Protein AF-A0A7C5XBD5-F1 (afdb_monomer_lite)

Foldseek 3Di:
DAADPPLQAPSHDDPDVVSVVNHHPHHDPVVVVVVVVPDD

Secondary structure (DSSP, 8-state):
---BS-TTSTTBPPSSHHHHHHS-SSPPHHHHHHHHTT--

Sequence (40 aa):
LGHCANPYCVMYFSNSIFDTDRKKSLFCNKCHLKVQTRTI

pLDDT: mean 93.8, std 9.71, range [56.03, 98.25]

Radius of gyration: 10.62 Å; chains: 1; bounding box: 29×16×23 Å

Structure (mmCIF, N/CA/C/O backbone):
data_AF-A0A7C5XBD5-F1
#
_entry.id   AF-A0A7C5XBD5-F1
#
loop_
_atom_site.group_PDB
_atom_site.id
_atom_site.type_symbol
_atom_site.label_atom_id
_atom_site.label_alt_id
_atom_site.label_comp_id
_atom_site.label_asym_id
_atom_site.label_entity_id
_atom_site.label_seq_id
_atom_site.pdbx_PDB_ins_code
_atom_site.Cartn_x
_atom_site.Cartn_y
_atom_site.Cartn_z
_atom_site.occupancy
_atom_site.B_iso_or_equiv
_atom_site.auth_seq_id
_atom_site.auth_comp_id
_atom_site.auth_asym_id
_atom_site.auth_atom_id
_atom_site.pdbx_PDB_model_num
ATOM 1 N N . LEU A 1 1 ? -9.266 4.288 -0.070 1.00 86.94 1 LEU A N 1
ATOM 2 C CA . LEU A 1 1 ? -8.177 5.135 0.487 1.00 86.94 1 LEU A CA 1
ATOM 3 C C . LEU A 1 1 ? -7.327 5.628 -0.679 1.00 86.94 1 LEU A C 1
ATOM 5 O O . LEU A 1 1 ? -7.285 4.927 -1.677 1.00 86.94 1 LEU A O 1
ATOM 9 N N . GLY A 1 2 ? -6.663 6.783 -0.578 1.00 94.62 2 GLY A N 1
ATOM 10 C CA . GLY A 1 2 ? -5.628 7.150 -1.556 1.00 94.62 2 GLY A CA 1
ATOM 11 C C . GLY A 1 2 ? -4.387 6.253 -1.446 1.00 94.62 2 GLY A C 1
ATOM 12 O O . GLY A 1 2 ? -4.297 5.432 -0.526 1.00 94.62 2 GLY A O 1
ATOM 13 N N . HIS A 1 3 ? -3.430 6.431 -2.359 1.00 97.19 3 HIS A N 1
ATOM 14 C CA . HIS A 1 3 ? -2.172 5.685 -2.339 1.00 97.19 3 HIS A CA 1
ATOM 15 C C . HIS A 1 3 ? -1.376 5.921 -1.050 1.00 97.19 3 HIS A C 1
ATOM 17 O O . HIS A 1 3 ? -1.396 7.002 -0.456 1.00 97.19 3 HIS A O 1
ATOM 23 N N . CYS A 1 4 ? -0.683 4.880 -0.598 1.00 97.88 4 CYS A N 1
ATOM 24 C CA . CYS A 1 4 ? 0.183 4.918 0.572 1.00 97.88 4 CYS A CA 1
ATOM 25 C C . CYS A 1 4 ? 1.647 4.932 0.130 1.00 97.88 4 CYS A C 1
ATOM 27 O O . CYS A 1 4 ? 2.009 4.192 -0.770 1.00 97.88 4 CYS A O 1
ATOM 29 N N . ALA A 1 5 ? 2.502 5.707 0.797 1.00 97.31 5 ALA A N 1
ATOM 30 C CA . ALA A 1 5 ? 3.941 5.717 0.522 1.00 97.31 5 ALA A CA 1
ATOM 31 C C . ALA A 1 5 ? 4.694 4.506 1.114 1.00 97.31 5 ALA A C 1
ATOM 33 O O . ALA A 1 5 ? 5.874 4.327 0.840 1.00 97.31 5 ALA A O 1
ATOM 34 N N . ASN A 1 6 ? 4.042 3.685 1.950 1.00 97.88 6 ASN A N 1
ATOM 35 C CA . ASN A 1 6 ? 4.666 2.487 2.512 1.00 97.88 6 ASN A CA 1
ATOM 36 C C . ASN A 1 6 ? 4.660 1.361 1.462 1.00 97.88 6 ASN A C 1
ATOM 38 O O . ASN A 1 6 ? 3.568 0.858 1.192 1.00 97.88 6 ASN A O 1
ATOM 42 N N . PRO A 1 7 ? 5.825 0.913 0.953 1.00 97.31 7 PRO A N 1
ATOM 43 C CA . PRO A 1 7 ? 5.913 -0.099 -0.102 1.00 97.31 7 PRO A CA 1
ATOM 44 C C . PRO A 1 7 ? 5.363 -1.470 0.304 1.00 97.31 7 PRO A C 1
ATOM 46 O O . PRO A 1 7 ? 5.058 -2.282 -0.557 1.00 97.31 7 PRO A O 1
ATOM 49 N N . TYR A 1 8 ? 5.195 -1.730 1.604 1.00 97.88 8 TYR A N 1
ATOM 50 C CA . TYR A 1 8 ? 4.626 -2.979 2.115 1.00 97.88 8 TYR A CA 1
ATOM 51 C C . TYR A 1 8 ? 3.114 -2.923 2.334 1.00 97.88 8 TYR A C 1
ATOM 53 O O . TYR A 1 8 ? 2.517 -3.932 2.697 1.00 97.88 8 TYR A O 1
ATOM 61 N N . CYS A 1 9 ? 2.485 -1.759 2.175 1.00 98.25 9 CYS A N 1
ATOM 62 C CA . CYS A 1 9 ? 1.045 -1.614 2.344 1.00 98.25 9 CYS A CA 1
ATOM 63 C C . CYS A 1 9 ? 0.320 -2.028 1.064 1.00 98.25 9 CYS A C 1
ATOM 65 O O . CYS A 1 9 ? 0.719 -1.609 -0.020 1.00 98.25 9 CYS A O 1
ATOM 67 N N . VAL A 1 10 ? -0.818 -2.714 1.188 1.00 97.75 10 VAL A N 1
ATOM 68 C CA . VAL A 1 10 ? -1.682 -3.037 0.037 1.00 97.75 10 VAL A CA 1
ATOM 69 C C . VAL A 1 10 ? -2.100 -1.797 -0.776 1.00 97.75 10 VAL A C 1
ATOM 71 O O . VAL A 1 10 ? -2.320 -1.882 -1.980 1.00 97.75 10 VAL A O 1
ATOM 74 N N . MET A 1 11 ? -2.138 -0.619 -0.13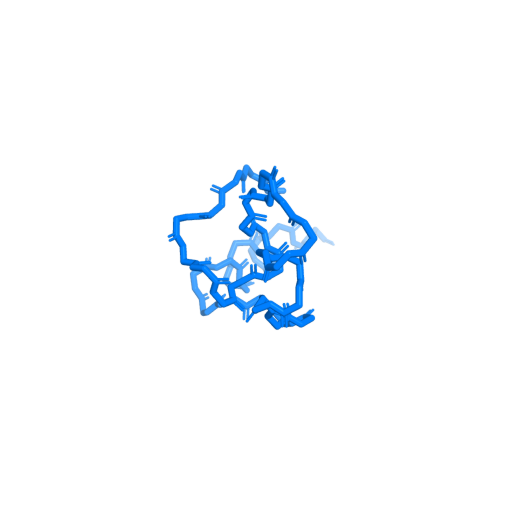8 1.00 98.00 11 MET A N 1
ATOM 75 C CA . MET A 1 11 ? -2.453 0.665 -0.780 1.00 98.00 11 MET A CA 1
ATOM 76 C C . MET A 1 11 ? -1.257 1.336 -1.481 1.00 98.00 11 MET A C 1
ATOM 78 O O . MET A 1 11 ? -1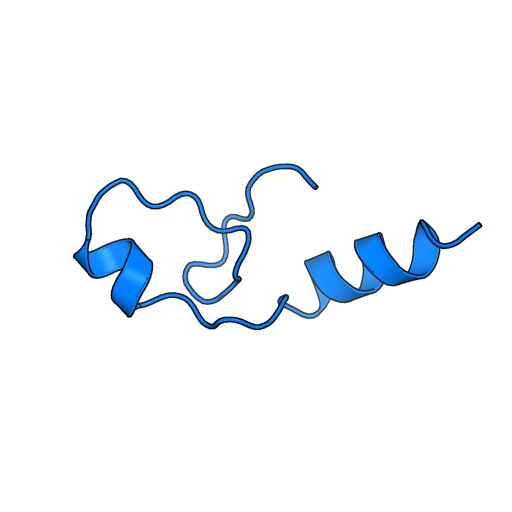.405 2.461 -1.965 1.00 98.00 11 MET A O 1
ATO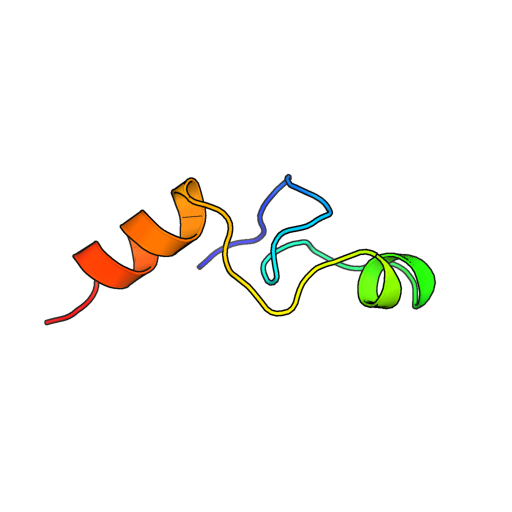M 82 N N . TYR A 1 12 ? -0.071 0.722 -1.505 1.00 98.25 12 TYR A N 1
ATOM 83 C CA . TYR A 1 12 ? 1.066 1.234 -2.275 1.00 98.25 12 TYR A CA 1
ATOM 84 C C . TYR A 1 12 ? 0.7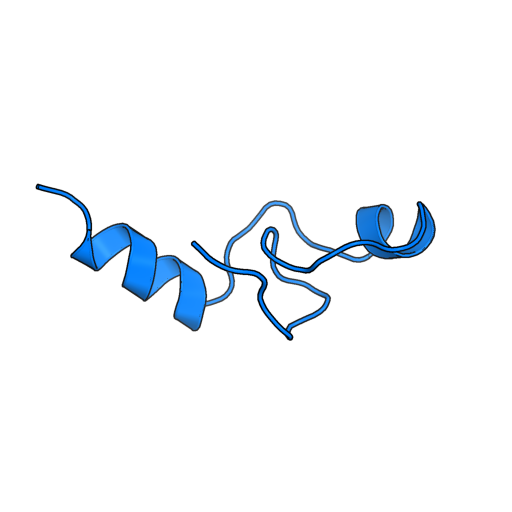66 1.199 -3.774 1.00 98.25 12 TYR A C 1
ATOM 86 O O . TYR A 1 12 ? 0.205 0.224 -4.280 1.00 98.25 12 TYR A O 1
ATOM 94 N N . PHE A 1 13 ? 1.126 2.270 -4.481 1.00 98.00 13 PHE A N 1
ATOM 95 C CA . PHE A 1 13 ? 0.998 2.311 -5.933 1.00 98.00 13 PHE A CA 1
ATOM 96 C C . PHE A 1 13 ? 2.147 1.532 -6.575 1.00 98.00 13 PHE A C 1
ATOM 98 O O . PHE A 1 13 ? 3.309 1.890 -6.409 1.00 98.00 13 PHE A O 1
ATOM 105 N N . SER A 1 14 ? 1.813 0.464 -7.292 1.00 97.88 14 SER A N 1
ATOM 106 C CA . SER A 1 14 ? 2.784 -0.395 -7.966 1.00 97.88 14 SER A CA 1
ATOM 107 C C . SER A 1 14 ? 3.011 0.111 -9.392 1.00 97.88 14 SER A C 1
ATOM 109 O O . SER A 1 14 ? 2.075 0.113 -10.186 1.00 97.88 14 SER A O 1
ATOM 111 N N . ASN A 1 15 ? 4.243 0.512 -9.720 1.00 97.50 15 ASN A N 1
ATOM 112 C CA . ASN A 1 15 ? 4.631 0.886 -11.090 1.00 97.50 15 ASN A CA 1
ATOM 113 C C . ASN A 1 15 ? 5.193 -0.307 -11.876 1.00 97.50 15 ASN A C 1
ATOM 115 O O . ASN A 1 15 ? 5.432 -0.216 -13.077 1.00 97.50 15 ASN A O 1
ATOM 119 N N . SER A 1 16 ? 5.432 -1.423 -11.191 1.00 98.06 16 SER A N 1
ATOM 120 C CA . SER A 1 16 ? 5.987 -2.647 -11.754 1.00 98.06 16 SER A CA 1
ATOM 121 C C . SER A 1 16 ? 5.390 -3.886 -11.080 1.00 98.06 16 SER A C 1
ATOM 123 O O . SER A 1 16 ? 4.801 -3.809 -9.996 1.00 98.06 16 SER A O 1
ATOM 125 N N . ILE A 1 17 ? 5.579 -5.054 -11.703 1.00 98.00 17 ILE A N 1
ATOM 126 C CA . ILE A 1 17 ? 5.225 -6.349 -11.099 1.00 98.00 17 ILE A CA 1
ATOM 127 C C . ILE A 1 17 ? 6.015 -6.557 -9.799 1.00 98.00 17 ILE A C 1
ATOM 129 O O . ILE A 1 17 ? 5.432 -6.921 -8.785 1.00 98.00 17 ILE A O 1
ATOM 133 N N . PHE A 1 18 ? 7.297 -6.183 -9.778 1.00 98.06 18 PHE A N 1
ATOM 134 C CA . PHE A 1 18 ? 8.138 -6.288 -8.585 1.00 98.06 18 PHE A CA 1
ATOM 135 C C . PHE A 1 18 ? 7.585 -5.501 -7.382 1.00 98.06 18 PHE A C 1
ATOM 137 O O . PHE A 1 18 ? 7.683 -5.945 -6.240 1.00 98.06 18 PHE A O 1
ATOM 144 N N . ASP A 1 19 ? 6.955 -4.346 -7.609 1.00 97.62 19 ASP A N 1
ATOM 145 C CA . ASP A 1 19 ? 6.290 -3.592 -6.537 1.00 97.62 19 ASP A CA 1
ATOM 146 C C . ASP A 1 19 ? 5.023 -4.289 -6.023 1.00 97.62 19 ASP A C 1
ATOM 148 O O . ASP A 1 19 ? 4.627 -4.093 -4.873 1.00 97.62 19 ASP A O 1
ATOM 152 N N . THR A 1 20 ? 4.362 -5.074 -6.875 1.00 97.00 20 THR A N 1
ATOM 153 C CA . THR A 1 20 ? 3.203 -5.893 -6.493 1.00 97.00 20 THR A CA 1
ATOM 154 C C . THR A 1 20 ? 3.635 -7.084 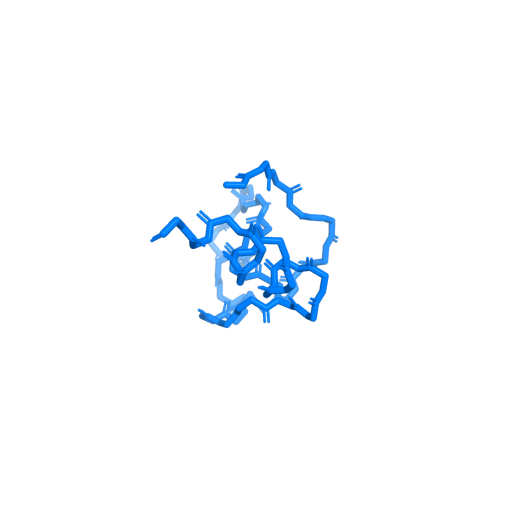-5.649 1.00 97.00 20 THR A C 1
ATOM 156 O O . THR A 1 20 ? 2.995 -7.352 -4.637 1.00 97.00 20 THR A O 1
ATOM 159 N N . ASP A 1 21 ? 4.749 -7.723 -5.999 1.00 97.50 21 ASP A N 1
ATOM 160 C CA . ASP A 1 21 ? 5.308 -8.840 -5.229 1.00 97.50 21 ASP A CA 1
ATOM 161 C C . ASP A 1 21 ? 5.871 -8.381 -3.875 1.00 97.50 21 ASP A C 1
ATOM 163 O O . ASP A 1 21 ? 5.834 -9.111 -2.885 1.00 97.50 21 ASP A O 1
ATOM 167 N N . ARG A 1 22 ? 6.380 -7.144 -3.808 1.00 97.06 22 ARG A N 1
ATOM 168 C CA . ARG A 1 22 ? 6.944 -6.565 -2.582 1.00 97.06 22 ARG A CA 1
ATOM 169 C C . ARG A 1 22 ? 5.884 -6.188 -1.545 1.00 97.06 22 ARG A C 1
ATOM 171 O O . ARG A 1 22 ? 6.156 -6.268 -0.343 1.00 97.06 22 ARG A O 1
ATOM 178 N N . LYS A 1 23 ? 4.709 -5.709 -1.968 1.00 96.44 23 LYS A N 1
ATOM 179 C CA . LYS A 1 23 ? 3.681 -5.243 -1.025 1.00 96.44 23 LYS A CA 1
ATOM 180 C C . LYS A 1 23 ? 2.978 -6.416 -0.349 1.00 96.44 23 LYS A C 1
AT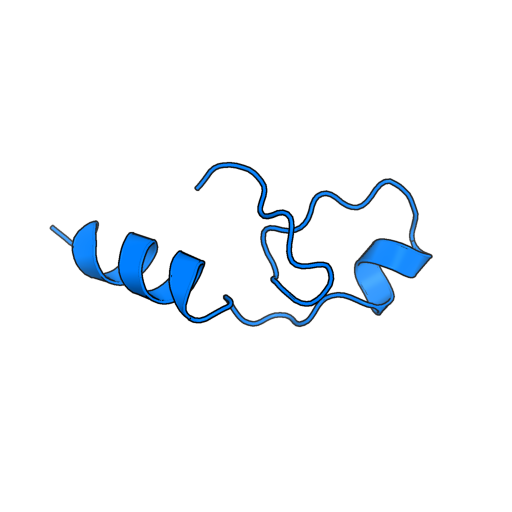OM 182 O O . LYS A 1 23 ? 2.767 -7.466 -0.940 1.00 96.44 23 LYS A O 1
ATOM 187 N N . LYS A 1 24 ? 2.561 -6.233 0.903 1.00 96.50 24 LYS A N 1
ATOM 188 C CA . LYS A 1 24 ? 1.733 -7.223 1.598 1.00 96.50 24 LYS A CA 1
ATOM 189 C C . LYS A 1 24 ? 0.277 -7.056 1.173 1.00 96.50 24 LYS A C 1
ATOM 191 O O . LYS A 1 24 ? -0.163 -5.957 0.837 1.00 96.50 24 LYS A O 1
ATOM 196 N N . SER A 1 25 ? -0.500 -8.126 1.306 1.00 96.94 25 SER A N 1
ATOM 197 C CA . SER A 1 25 ? -1.965 -8.090 1.183 1.00 96.94 25 SER A CA 1
ATOM 198 C C . SER A 1 25 ? -2.650 -7.318 2.322 1.00 96.94 25 SER A C 1
ATOM 200 O O . SER A 1 25 ? -3.844 -7.040 2.258 1.00 96.94 25 SER A O 1
ATOM 202 N N . LEU A 1 26 ? -1.896 -6.944 3.360 1.00 97.44 26 LEU A N 1
ATOM 203 C CA . LEU A 1 26 ? -2.382 -6.261 4.553 1.00 97.44 26 LEU A CA 1
ATOM 204 C C . LEU A 1 26 ? -2.250 -4.737 4.441 1.00 97.44 26 LEU A C 1
ATOM 206 O O . LEU A 1 26 ? -1.299 -4.192 3.868 1.00 97.44 26 LEU A O 1
ATOM 210 N N . PHE A 1 27 ? -3.179 -4.027 5.081 1.00 98.06 27 PHE A N 1
ATOM 211 C CA . PHE A 1 27 ? -3.010 -2.603 5.351 1.00 98.06 27 PHE A CA 1
ATOM 212 C C . PHE A 1 27 ? -1.874 -2.379 6.353 1.00 98.06 27 PHE A C 1
ATOM 214 O O . PHE A 1 27 ? -1.714 -3.122 7.317 1.00 98.06 27 PHE A O 1
ATOM 221 N N . CYS A 1 28 ? -1.119 -1.293 6.182 1.00 97.81 28 CYS A N 1
ATOM 222 C CA . CYS A 1 28 ? -0.281 -0.786 7.266 1.00 97.81 28 CYS A CA 1
ATOM 223 C C . CYS A 1 28 ? -1.148 -0.161 8.372 1.00 97.81 28 CYS A C 1
ATOM 225 O O . CYS A 1 28 ? -2.273 0.263 8.103 1.00 97.81 28 CYS A O 1
ATOM 227 N N . ASN A 1 29 ? -0.599 0.010 9.579 1.00 97.25 29 ASN A N 1
ATOM 228 C CA . ASN A 1 29 ? -1.322 0.566 10.735 1.00 97.25 29 ASN A CA 1
ATOM 229 C C . ASN A 1 29 ? -2.070 1.874 10.406 1.00 97.25 29 ASN A C 1
ATOM 231 O O . ASN A 1 29 ? -3.234 2.039 10.756 1.00 97.25 29 ASN A O 1
ATOM 235 N N . LYS A 1 30 ? -1.444 2.780 9.638 1.00 96.12 30 LYS A N 1
ATOM 236 C CA . LYS A 1 30 ? -2.060 4.053 9.217 1.00 96.12 30 LYS A CA 1
ATOM 237 C C . LYS A 1 30 ? -3.276 3.858 8.308 1.00 96.12 30 LYS A C 1
ATOM 239 O O . LYS A 1 30 ? -4.239 4.612 8.405 1.00 96.12 30 LYS A O 1
ATOM 244 N N . CYS A 1 31 ? -3.218 2.902 7.381 1.00 97.31 31 CYS A N 1
ATOM 245 C CA . CYS A 1 31 ? -4.333 2.624 6.474 1.00 97.31 31 CYS A CA 1
ATOM 246 C C . CYS A 1 31 ? -5.426 1.814 7.171 1.00 97.31 31 CYS A C 1
ATOM 248 O O . CYS A 1 31 ? -6.597 2.084 6.939 1.00 97.31 31 CYS A O 1
ATOM 250 N N . HIS A 1 32 ? -5.049 0.901 8.065 1.00 97.00 32 HIS A N 1
ATOM 251 C CA . HIS A 1 32 ? -5.981 0.125 8.873 1.00 97.00 32 HIS A CA 1
ATOM 252 C C . HIS A 1 32 ? -6.869 1.034 9.732 1.00 97.00 32 HIS A C 1
ATOM 254 O O . HIS A 1 32 ? -8.090 0.948 9.644 1.00 97.00 32 HIS A O 1
ATOM 260 N N . LEU A 1 33 ? -6.274 1.993 10.455 1.00 95.25 33 LEU A N 1
ATOM 261 C CA . LEU A 1 33 ? -7.026 2.977 11.246 1.00 95.25 33 LEU A CA 1
ATOM 262 C C . LEU A 1 33 ? -8.008 3.783 10.384 1.00 95.25 33 LEU A C 1
ATOM 264 O O . LEU A 1 33 ? -9.156 3.960 10.761 1.00 95.25 33 LEU A O 1
ATOM 268 N N . LYS A 1 34 ? -7.585 4.216 9.190 1.00 94.44 34 LYS A N 1
ATOM 269 C CA . LYS A 1 34 ? -8.443 4.952 8.243 1.00 94.44 34 LYS A CA 1
ATOM 270 C C . LYS A 1 34 ? -9.609 4.125 7.693 1.00 94.44 34 LYS A C 1
ATOM 272 O O . LYS A 1 34 ? -10.573 4.718 7.218 1.00 94.44 34 LYS A O 1
ATOM 277 N N . VAL A 1 35 ? -9.480 2.799 7.639 1.00 93.69 35 VAL A N 1
ATOM 278 C CA . VAL A 1 35 ? -10.575 1.899 7.245 1.00 93.69 35 VAL A CA 1
ATOM 279 C C . VAL A 1 35 ? -11.521 1.713 8.424 1.00 93.69 35 VAL A C 1
ATOM 281 O O . VAL A 1 35 ? -12.717 1.912 8.259 1.00 93.69 35 VAL A O 1
ATOM 284 N N . GLN A 1 36 ? -10.991 1.436 9.617 1.00 92.06 36 GLN A N 1
ATOM 285 C CA . GLN A 1 36 ? -11.799 1.251 10.825 1.00 92.06 36 GLN A CA 1
ATOM 286 C C . GLN A 1 36 ? -12.649 2.479 11.158 1.00 92.06 36 GLN A C 1
ATOM 288 O O . GLN A 1 36 ? -13.829 2.331 11.460 1.00 92.06 36 GLN A O 1
ATOM 293 N N . THR A 1 37 ? -12.095 3.687 11.029 1.00 83.44 37 THR A N 1
ATOM 294 C CA . THR A 1 37 ? -12.826 4.939 11.293 1.00 83.44 37 THR A CA 1
ATOM 295 C C . THR A 1 37 ? -13.847 5.309 10.217 1.00 83.44 37 THR A C 1
ATOM 297 O O . THR A 1 37 ? -14.607 6.253 10.405 1.00 83.44 37 THR A O 1
ATOM 300 N N . ARG A 1 38 ? -13.858 4.605 9.079 1.00 72.69 38 ARG A N 1
ATOM 301 C CA . ARG A 1 38 ? -14.821 4.799 7.984 1.00 72.69 38 ARG A CA 1
ATOM 302 C C . ARG A 1 38 ? -15.965 3.789 7.996 1.00 72.69 38 ARG A C 1
ATOM 304 O O . ARG A 1 38 ? -16.809 3.845 7.106 1.00 72.69 38 ARG A O 1
ATOM 311 N N . THR A 1 39 ? -15.979 2.878 8.962 1.00 57.56 39 THR A N 1
ATOM 312 C CA . THR A 1 39 ? -17.094 1.954 9.167 1.00 57.56 39 THR A CA 1
ATOM 313 C C . THR A 1 39 ? -18.241 2.753 9.783 1.00 57.56 39 THR A C 1
ATOM 315 O O . THR A 1 39 ? -18.132 3.188 10.927 1.00 57.56 39 THR A O 1
ATOM 318 N N . ILE A 1 40 ? -19.265 3.028 8.973 1.00 56.03 40 ILE A N 1
ATOM 319 C CA . ILE A 1 40 ? -20.585 3.490 9.422 1.00 56.03 40 ILE A CA 1
ATOM 320 C C . ILE A 1 40 ? -21.322 2.285 9.999 1.00 56.03 40 ILE A C 1
ATOM 322 O O . ILE A 1 40 ? -21.211 1.205 9.371 1.00 56.03 40 ILE A O 1
#